Protein AF-A0A3A4B7F1-F1 (afdb_monomer_lite)

pLDDT: mean 71.36, std 13.57, range [39.75, 90.94]

Structure (mmCIF, N/CA/C/O backbone):
data_AF-A0A3A4B7F1-F1
#
_entry.id   AF-A0A3A4B7F1-F1
#
loop_
_atom_site.group_PDB
_atom_site.id
_atom_site.type_symbol
_atom_site.label_atom_id
_atom_site.label_alt_id
_atom_site.label_comp_id
_atom_site.label_asym_id
_atom_site.label_entity_id
_atom_site.label_seq_id
_atom_site.pdbx_PDB_ins_code
_atom_site.Cartn_x
_atom_site.Cartn_y
_atom_site.Cartn_z
_atom_site.occupancy
_atom_site.B_iso_or_equiv
_atom_site.auth_seq_id
_atom_site.auth_comp_id
_atom_site.auth_asym_id
_atom_site.auth_atom_id
_atom_site.pdbx_PDB_model_num
ATOM 1 N N . MET A 1 1 ? -11.525 2.490 19.792 1.00 49.84 1 MET A N 1
ATOM 2 C CA . MET A 1 1 ? -10.482 2.267 18.768 1.00 49.84 1 MET A CA 1
ATOM 3 C C . MET A 1 1 ? -9.883 0.890 18.960 1.00 49.84 1 MET A C 1
ATOM 5 O O . MET A 1 1 ? -9.394 0.593 20.047 1.00 49.84 1 MET A O 1
ATOM 9 N N . ASN A 1 2 ? -9.991 0.021 17.957 1.00 51.12 2 ASN A N 1
ATOM 10 C CA . ASN A 1 2 ? -9.524 -1.355 18.073 1.00 51.12 2 ASN A CA 1
ATOM 11 C C . ASN A 1 2 ? -7.995 -1.365 18.166 1.00 51.12 2 ASN A C 1
ATOM 13 O O . ASN A 1 2 ? -7.319 -1.041 17.197 1.00 51.12 2 ASN A O 1
ATOM 17 N N . ARG A 1 3 ? -7.445 -1.813 19.304 1.00 50.53 3 ARG A N 1
ATOM 18 C CA . ARG A 1 3 ? -6.006 -2.116 19.485 1.00 50.53 3 ARG A CA 1
ATOM 19 C C . ARG A 1 3 ? -5.424 -2.979 18.348 1.00 50.53 3 ARG A C 1
ATOM 21 O O . ARG A 1 3 ? -4.222 -2.978 18.125 1.00 50.53 3 ARG A O 1
ATOM 28 N N . ARG A 1 4 ? -6.293 -3.684 17.619 1.00 53.69 4 ARG A N 1
ATOM 29 C CA . ARG A 1 4 ? -5.985 -4.483 16.429 1.00 53.69 4 ARG A CA 1
ATOM 30 C C . ARG A 1 4 ? -5.666 -3.646 15.188 1.00 53.69 4 ARG A C 1
ATOM 32 O O . ARG A 1 4 ? -4.738 -4.007 14.485 1.00 53.69 4 ARG A O 1
ATOM 39 N N . LEU A 1 5 ? -6.347 -2.515 14.970 1.00 55.09 5 LEU A N 1
ATOM 40 C CA . LEU A 1 5 ? -6.010 -1.575 13.889 1.00 55.09 5 LEU A CA 1
ATOM 41 C C . LEU A 1 5 ? -4.603 -1.008 14.091 1.00 55.09 5 LEU A C 1
ATOM 43 O O . LEU A 1 5 ? -3.841 -0.840 13.150 1.00 55.09 5 LEU A O 1
ATOM 47 N N . ALA A 1 6 ? -4.254 -0.776 15.356 1.00 52.75 6 ALA A N 1
ATOM 48 C CA . ALA A 1 6 ? -2.951 -0.281 15.746 1.00 52.75 6 ALA A CA 1
ATOM 49 C C . ALA A 1 6 ? -1.830 -1.305 15.587 1.00 52.75 6 ALA A C 1
ATOM 51 O O . ALA A 1 6 ? -0.761 -0.973 15.085 1.00 52.75 6 ALA A O 1
ATOM 52 N N . ALA A 1 7 ? -2.087 -2.557 15.965 1.00 52.81 7 ALA A N 1
ATOM 53 C CA . ALA A 1 7 ? -1.152 -3.652 15.737 1.00 52.81 7 ALA A CA 1
ATOM 54 C C . ALA A 1 7 ? -0.951 -3.930 14.237 1.00 52.81 7 ALA A C 1
ATOM 56 O O . ALA A 1 7 ? 0.178 -4.139 13.807 1.00 52.81 7 ALA A O 1
ATOM 57 N N . ALA A 1 8 ? -2.026 -3.864 13.447 1.00 56.94 8 ALA A N 1
ATOM 58 C CA . ALA A 1 8 ? -2.014 -3.998 11.993 1.00 56.94 8 ALA A CA 1
ATOM 59 C C . ALA A 1 8 ? -1.161 -2.918 11.313 1.00 56.94 8 ALA A C 1
ATOM 61 O O . ALA A 1 8 ? -0.249 -3.221 10.547 1.00 56.94 8 ALA A O 1
ATOM 62 N N . LEU A 1 9 ? -1.408 -1.658 11.671 1.00 56.34 9 LEU A N 1
ATOM 63 C CA . LEU A 1 9 ? -0.638 -0.503 11.217 1.00 56.34 9 LEU A CA 1
ATOM 64 C C . LEU A 1 9 ? 0.838 -0.594 11.592 1.00 56.34 9 LEU A C 1
ATOM 66 O O . LEU A 1 9 ? 1.698 -0.347 10.753 1.00 56.34 9 LEU A O 1
ATOM 70 N N . ALA A 1 10 ? 1.137 -0.972 12.835 1.00 53.75 10 ALA A N 1
ATOM 71 C CA . ALA A 1 10 ? 2.507 -1.143 13.297 1.00 53.75 10 ALA A CA 1
ATOM 72 C C . ALA A 1 10 ? 3.217 -2.297 12.567 1.00 53.75 10 ALA A C 1
ATOM 74 O O . ALA A 1 10 ? 4.375 -2.151 12.190 1.00 53.75 10 ALA A O 1
ATOM 75 N N . ALA A 1 11 ? 2.531 -3.417 12.323 1.00 55.03 11 ALA A N 1
ATOM 76 C CA . ALA A 1 11 ? 3.085 -4.566 11.607 1.00 55.03 11 ALA A CA 1
ATOM 77 C C . ALA A 1 11 ? 3.342 -4.264 10.122 1.00 55.03 11 ALA A C 1
ATOM 79 O O . ALA A 1 11 ? 4.388 -4.646 9.597 1.00 55.03 11 ALA A O 1
ATOM 80 N N . ALA A 1 12 ? 2.430 -3.545 9.462 1.00 56.53 12 ALA A N 1
ATOM 81 C CA . ALA A 1 12 ? 2.634 -3.071 8.098 1.00 56.53 12 ALA A CA 1
ATOM 82 C C . ALA A 1 12 ? 3.792 -2.060 8.039 1.00 56.53 12 ALA A C 1
ATOM 84 O O . ALA A 1 12 ? 4.684 -2.195 7.206 1.00 56.53 12 ALA A O 1
ATOM 85 N N . ALA A 1 13 ? 3.833 -1.094 8.962 1.00 54.00 13 ALA A N 1
ATOM 86 C CA . ALA A 1 13 ? 4.900 -0.098 9.063 1.00 54.00 13 ALA A CA 1
ATOM 87 C C . ALA A 1 13 ? 6.291 -0.724 9.262 1.00 54.00 13 ALA A C 1
ATOM 89 O O . ALA A 1 13 ? 7.247 -0.337 8.592 1.00 54.00 13 ALA A O 1
ATOM 90 N N . LEU A 1 14 ? 6.395 -1.728 10.136 1.00 51.72 14 LEU A N 1
ATOM 91 C CA . LEU A 1 14 ? 7.637 -2.466 10.385 1.00 51.72 14 LEU A CA 1
ATOM 92 C C . LEU A 1 14 ? 8.102 -3.251 9.151 1.00 51.72 14 LEU A C 1
ATOM 94 O O . LEU A 1 14 ? 9.296 -3.263 8.852 1.00 51.72 14 LEU A O 1
ATOM 98 N N . ALA A 1 15 ? 7.176 -3.855 8.400 1.00 53.78 15 ALA A N 1
ATOM 99 C CA . ALA A 1 15 ? 7.511 -4.536 7.152 1.00 53.78 15 ALA A CA 1
ATOM 100 C C . ALA A 1 15 ? 8.041 -3.548 6.094 1.00 53.78 15 ALA A C 1
ATOM 102 O O . ALA A 1 15 ? 9.048 -3.827 5.448 1.00 53.78 15 ALA A O 1
ATOM 103 N N . M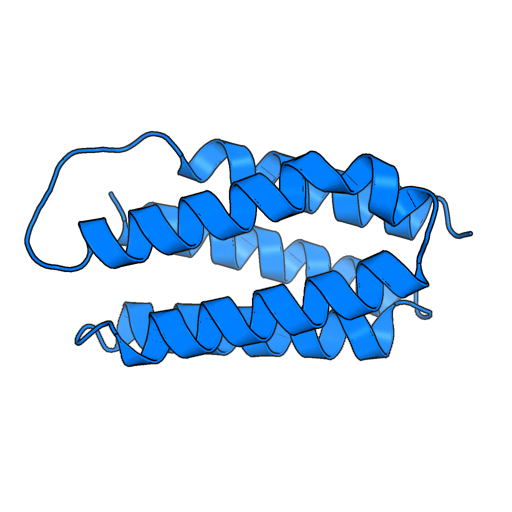ET A 1 16 ? 7.429 -2.363 5.978 1.00 54.22 16 MET A N 1
ATOM 104 C CA . MET A 1 16 ? 7.812 -1.323 5.008 1.00 54.22 16 MET A CA 1
ATOM 105 C C . MET A 1 16 ? 9.221 -0.758 5.241 1.00 54.22 16 MET A C 1
ATOM 107 O O . MET A 1 16 ? 9.917 -0.404 4.290 1.00 54.22 16 MET A O 1
ATOM 111 N N . THR A 1 17 ? 9.685 -0.706 6.493 1.00 49.31 17 THR A N 1
ATOM 112 C CA . THR A 1 17 ? 11.051 -0.246 6.797 1.00 49.31 17 THR A CA 1
ATOM 113 C C . THR A 1 17 ? 12.150 -1.217 6.350 1.00 49.31 17 THR A C 1
ATOM 115 O O . THR A 1 17 ? 13.291 -0.793 6.180 1.00 49.31 17 THR A O 1
ATOM 118 N N . ALA A 1 18 ? 11.830 -2.494 6.104 1.00 47.25 18 ALA A N 1
ATOM 119 C CA . ALA A 1 18 ? 12.812 -3.490 5.670 1.00 47.25 18 ALA A CA 1
ATOM 120 C C . ALA A 1 18 ? 13.178 -3.374 4.176 1.00 47.25 18 ALA A C 1
ATOM 122 O O . ALA A 1 18 ? 14.279 -3.752 3.788 1.00 47.25 18 ALA A O 1
ATOM 123 N N . THR A 1 19 ? 12.303 -2.794 3.346 1.00 51.56 19 THR A N 1
ATOM 124 C CA . THR A 1 19 ? 12.523 -2.611 1.897 1.00 51.56 19 THR A CA 1
ATOM 125 C C . THR A 1 19 ? 13.412 -1.418 1.524 1.00 51.56 19 THR A C 1
ATOM 127 O O . THR A 1 19 ? 13.695 -1.213 0.348 1.00 51.56 19 THR A O 1
ATOM 130 N N . ALA A 1 20 ? 13.875 -0.621 2.493 1.00 45.62 20 ALA A N 1
ATOM 131 C CA . ALA A 1 20 ? 14.644 0.600 2.229 1.00 45.62 20 ALA A CA 1
ATOM 132 C C . ALA A 1 20 ? 16.145 0.379 1.925 1.00 45.62 20 ALA A C 1
ATOM 134 O O . ALA A 1 20 ? 16.836 1.342 1.598 1.00 45.62 20 ALA A O 1
ATOM 135 N N . CYS A 1 21 ? 16.672 -0.848 2.008 1.00 44.22 21 CYS A N 1
ATOM 136 C CA . CYS A 1 21 ? 18.108 -1.106 1.843 1.00 44.22 21 CYS A CA 1
ATOM 137 C C . CYS A 1 21 ? 18.394 -2.269 0.884 1.00 44.22 21 CYS A C 1
ATOM 139 O O . CYS A 1 21 ? 18.470 -3.422 1.294 1.00 44.22 21 CYS A O 1
ATOM 141 N N . GLY A 1 22 ? 18.618 -1.928 -0.384 1.00 43.97 22 GLY A N 1
ATOM 142 C CA . GLY A 1 22 ? 19.112 -2.831 -1.427 1.00 43.97 22 GLY A CA 1
ATOM 143 C C . GLY A 1 22 ? 19.467 -2.057 -2.695 1.00 43.97 22 GLY A C 1
ATOM 144 O O . GLY A 1 22 ? 18.946 -2.334 -3.763 1.00 43.97 22 GLY A O 1
ATOM 145 N N . VAL A 1 23 ? 20.267 -0.994 -2.566 1.00 44.62 23 VAL A N 1
ATOM 146 C CA . VAL A 1 23 ? 20.652 -0.129 -3.692 1.00 44.62 23 VAL A CA 1
ATOM 147 C C . VAL A 1 23 ? 21.777 -0.792 -4.495 1.00 44.62 23 VAL A C 1
ATOM 149 O O . VAL A 1 23 ? 22.934 -0.440 -4.305 1.00 44.62 23 VAL A O 1
ATOM 152 N N . GLU A 1 24 ? 21.453 -1.703 -5.414 1.00 39.75 24 GLU A N 1
ATOM 153 C CA . GLU A 1 24 ? 22.298 -2.012 -6.581 1.00 39.75 24 GLU A CA 1
ATOM 154 C C . GLU A 1 24 ? 21.415 -2.157 -7.832 1.00 39.75 24 GLU A C 1
ATOM 156 O O . GLU A 1 24 ? 20.379 -2.809 -7.822 1.00 39.75 24 GLU A O 1
ATOM 161 N N . ALA A 1 25 ? 21.758 -1.427 -8.898 1.00 45.88 25 ALA A N 1
ATOM 162 C CA . ALA A 1 25 ? 20.814 -1.025 -9.937 1.00 45.88 25 ALA A CA 1
ATOM 163 C C . ALA A 1 25 ? 20.975 -1.764 -11.269 1.00 45.88 25 ALA A C 1
ATOM 165 O O . ALA A 1 25 ? 22.070 -1.838 -11.824 1.00 45.88 25 ALA A O 1
ATOM 166 N N . ASN A 1 26 ? 19.835 -2.118 -11.873 1.00 40.97 26 ASN A N 1
ATOM 167 C CA . ASN A 1 26 ? 19.677 -2.227 -13.323 1.00 40.97 26 ASN A CA 1
ATOM 168 C C . ASN A 1 26 ? 18.393 -1.486 -13.763 1.00 40.97 26 ASN A C 1
ATOM 170 O O . ASN A 1 26 ? 17.292 -1.879 -13.394 1.00 40.97 26 ASN A O 1
ATOM 174 N N . GLY A 1 27 ? 18.556 -0.390 -14.520 1.00 49.59 27 GLY A N 1
ATOM 175 C CA . G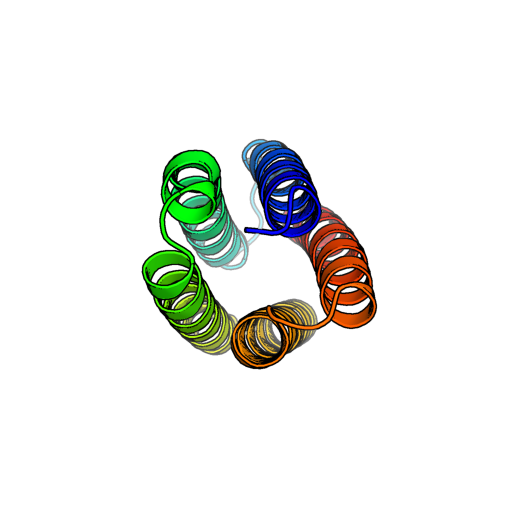LY A 1 27 ? 17.561 0.282 -15.381 1.00 49.59 27 GLY A CA 1
ATOM 176 C C . GLY A 1 27 ? 16.134 0.533 -14.854 1.00 49.59 27 GLY A C 1
ATOM 177 O O . GLY A 1 27 ? 15.317 -0.376 -14.825 1.00 49.59 27 GLY A O 1
ATOM 178 N N . GLY A 1 28 ? 15.775 1.796 -14.569 1.00 53.34 28 GLY A N 1
ATOM 179 C CA . GLY A 1 28 ? 14.386 2.296 -14.428 1.00 53.34 28 GLY A CA 1
ATOM 180 C C . GLY A 1 28 ? 13.585 1.820 -13.203 1.00 53.34 28 GLY A C 1
ATOM 181 O O . GLY A 1 28 ? 12.911 2.624 -12.560 1.00 53.34 28 GLY A O 1
ATOM 182 N N . LYS A 1 29 ? 13.711 0.545 -12.822 1.00 59.25 29 LYS A N 1
ATOM 183 C CA . LYS A 1 29 ? 13.072 -0.068 -11.650 1.00 59.25 29 LYS A CA 1
ATOM 184 C C . LYS A 1 29 ? 13.506 0.585 -10.347 1.00 59.25 29 LYS A C 1
ATOM 186 O O . LYS A 1 29 ? 12.673 0.844 -9.492 1.00 59.25 29 LYS A O 1
ATOM 191 N N . VAL A 1 30 ? 14.786 0.941 -10.237 1.00 63.56 30 VAL A N 1
ATOM 192 C CA . VAL A 1 30 ? 15.358 1.555 -9.028 1.00 63.56 30 VAL A CA 1
ATOM 193 C C . VAL A 1 30 ? 14.665 2.863 -8.653 1.00 63.56 30 VAL A C 1
ATOM 195 O O . VAL A 1 30 ? 14.444 3.114 -7.474 1.00 63.56 30 VAL A O 1
ATOM 198 N N . THR A 1 31 ? 14.272 3.684 -9.630 1.00 70.94 31 THR A N 1
ATOM 199 C CA . THR A 1 31 ? 13.605 4.961 -9.344 1.00 70.94 31 THR A CA 1
ATOM 200 C C . THR A 1 31 ? 12.196 4.746 -8.803 1.00 70.94 31 THR A C 1
ATOM 202 O O . THR A 1 31 ? 11.833 5.378 -7.819 1.00 70.94 31 THR A O 1
ATOM 205 N N . VAL A 1 32 ? 11.428 3.823 -9.393 1.00 76.00 32 VAL A N 1
ATOM 206 C CA . VAL A 1 32 ? 10.070 3.489 -8.929 1.00 76.00 32 VAL A CA 1
ATOM 207 C C . VAL A 1 32 ? 10.120 2.800 -7.567 1.00 76.00 32 VAL A C 1
ATOM 209 O O . VAL A 1 32 ? 9.395 3.187 -6.660 1.00 76.00 32 VAL A O 1
ATOM 212 N N . CYS A 1 33 ? 11.029 1.844 -7.385 1.00 75.06 33 CYS A N 1
ATOM 213 C CA . CYS A 1 33 ? 11.254 1.165 -6.112 1.00 75.06 33 CYS A CA 1
ATOM 214 C C . CYS A 1 33 ? 11.667 2.129 -4.991 1.00 75.06 33 CYS A C 1
ATOM 216 O O . CYS A 1 33 ? 11.167 2.019 -3.876 1.00 75.06 33 CYS A O 1
ATOM 218 N N . ALA A 1 34 ? 12.544 3.095 -5.278 1.00 73.56 34 ALA A N 1
ATOM 219 C CA . ALA A 1 34 ? 12.952 4.103 -4.302 1.00 73.56 34 ALA A CA 1
ATOM 220 C C . ALA A 1 34 ? 11.813 5.072 -3.948 1.00 73.56 34 ALA A C 1
ATOM 222 O O . ALA A 1 34 ? 11.699 5.474 -2.791 1.00 73.56 34 ALA A O 1
ATOM 223 N N . ASP A 1 35 ? 10.981 5.446 -4.924 1.00 77.81 35 ASP A N 1
ATOM 224 C CA . ASP A 1 35 ? 9.814 6.310 -4.710 1.00 77.81 35 ASP A CA 1
ATOM 225 C C . ASP A 1 35 ? 8.770 5.597 -3.844 1.00 77.81 35 ASP A C 1
ATOM 227 O O . ASP A 1 35 ? 8.412 6.085 -2.776 1.00 77.81 35 ASP A O 1
ATOM 231 N N . VAL A 1 36 ? 8.395 4.373 -4.227 1.00 80.50 36 VAL A N 1
ATOM 232 C CA . VAL A 1 36 ? 7.452 3.532 -3.480 1.00 80.50 36 VAL A CA 1
ATOM 233 C C . VAL A 1 36 ? 7.980 3.231 -2.079 1.00 80.50 36 VAL A C 1
ATOM 235 O O . VAL A 1 36 ? 7.248 3.371 -1.103 1.00 80.50 36 VAL A O 1
ATOM 238 N N . GLY A 1 37 ? 9.261 2.876 -1.949 1.00 75.50 37 GLY A N 1
ATOM 239 C CA . GLY A 1 37 ? 9.898 2.650 -0.653 1.00 75.50 37 GLY A CA 1
ATOM 240 C C . GLY A 1 37 ? 9.861 3.888 0.248 1.00 75.50 37 GLY A C 1
ATOM 241 O O . GLY A 1 37 ? 9.629 3.760 1.451 1.00 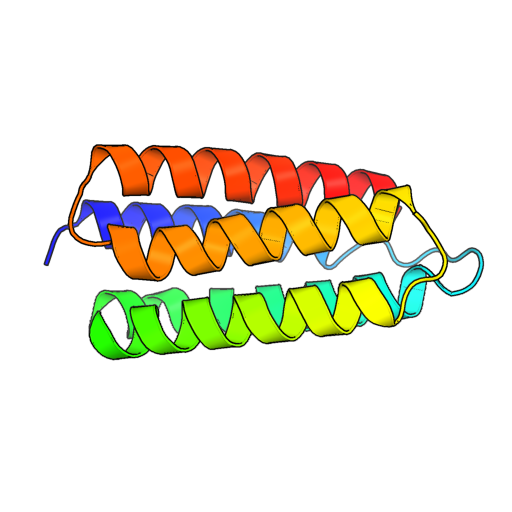75.50 37 GLY A O 1
ATOM 242 N N . ARG A 1 38 ? 10.021 5.092 -0.320 1.00 79.00 38 ARG A N 1
ATOM 243 C CA . ARG A 1 38 ? 9.876 6.352 0.420 1.00 79.00 38 ARG A CA 1
ATOM 244 C C . ARG A 1 38 ? 8.434 6.568 0.873 1.00 79.00 38 ARG A C 1
ATOM 246 O O . ARG A 1 38 ? 8.235 6.780 2.065 1.00 79.00 38 ARG A O 1
ATOM 253 N N . THR A 1 39 ? 7.454 6.451 -0.022 1.00 81.56 39 THR A N 1
ATOM 254 C CA . THR A 1 39 ? 6.030 6.635 0.309 1.00 81.56 39 THR A CA 1
ATOM 255 C C . THR A 1 39 ? 5.584 5.667 1.408 1.00 81.56 39 THR A C 1
ATOM 257 O O . THR A 1 39 ? 4.971 6.073 2.398 1.00 81.56 39 THR A O 1
ATOM 260 N N . LEU A 1 40 ? 5.961 4.391 1.287 1.00 77.31 40 LEU A N 1
ATOM 261 C CA . LEU A 1 40 ? 5.705 3.362 2.297 1.00 77.31 40 LEU A CA 1
ATOM 262 C C . LEU A 1 40 ? 6.385 3.703 3.636 1.00 77.31 40 LEU A C 1
ATOM 264 O O . LEU A 1 40 ? 5.773 3.576 4.697 1.00 77.31 40 LEU A O 1
ATOM 268 N N . GLY A 1 41 ? 7.627 4.195 3.603 1.00 73.75 41 GLY A N 1
ATOM 269 C CA . GLY A 1 41 ? 8.356 4.649 4.789 1.00 73.75 41 GLY A CA 1
ATOM 270 C C . GLY A 1 41 ? 7.721 5.864 5.480 1.00 73.75 41 GLY A C 1
ATOM 271 O O . GLY A 1 41 ? 7.643 5.904 6.708 1.00 73.75 41 GLY A O 1
ATOM 272 N N . GLU A 1 42 ? 7.221 6.840 4.723 1.00 79.25 42 GLU A N 1
ATOM 273 C CA . GLU A 1 42 ? 6.528 8.016 5.265 1.00 79.25 42 GLU A CA 1
ATOM 274 C C . GLU A 1 42 ? 5.188 7.646 5.904 1.00 79.25 42 GLU A C 1
ATOM 276 O O . GLU A 1 42 ? 4.861 8.127 6.995 1.00 79.25 42 GLU A O 1
ATOM 281 N N . PHE A 1 43 ? 4.440 6.746 5.264 1.00 78.19 43 PHE A N 1
ATOM 282 C CA . PHE A 1 43 ? 3.216 6.186 5.823 1.00 78.19 43 PHE A CA 1
ATOM 283 C C . PHE A 1 43 ? 3.503 5.412 7.120 1.00 78.19 43 PHE A C 1
ATOM 285 O O . PHE A 1 43 ? 2.848 5.629 8.142 1.00 78.19 43 PHE A O 1
ATOM 292 N N . ALA A 1 44 ? 4.541 4.571 7.119 1.00 73.75 44 ALA A N 1
ATOM 293 C CA . ALA A 1 44 ? 5.002 3.838 8.293 1.00 73.75 44 ALA A CA 1
ATOM 294 C C . ALA A 1 44 ? 5.398 4.773 9.450 1.00 73.75 44 ALA A C 1
ATOM 296 O O . ALA A 1 44 ? 4.999 4.550 10.595 1.00 73.75 44 ALA A O 1
ATOM 297 N N . GLY A 1 45 ? 6.123 5.858 9.158 1.00 71.25 45 GLY A N 1
ATOM 298 C CA . GLY A 1 45 ? 6.546 6.852 10.149 1.00 71.25 45 GLY A CA 1
ATOM 299 C C . GLY A 1 45 ? 5.381 7.565 10.844 1.00 71.25 45 GLY A C 1
ATOM 300 O O . GLY A 1 45 ? 5.508 7.990 11.993 1.00 71.25 45 GLY A O 1
ATOM 301 N N . LYS A 1 46 ? 4.220 7.644 10.185 1.00 75.56 46 LYS A N 1
ATOM 302 C CA . LYS A 1 46 ? 2.992 8.246 10.724 1.00 75.56 46 LYS A CA 1
ATOM 303 C C . LYS A 1 46 ? 2.021 7.227 11.329 1.00 75.56 46 LYS A C 1
ATOM 305 O O . LYS A 1 46 ? 0.987 7.628 11.865 1.00 75.56 46 LYS A O 1
ATOM 310 N N . ALA A 1 47 ? 2.365 5.935 11.355 1.00 69.19 47 ALA A N 1
ATOM 311 C CA . ALA A 1 47 ? 1.503 4.876 11.887 1.00 69.19 47 ALA A CA 1
ATOM 312 C C . ALA A 1 47 ? 1.012 5.158 13.318 1.00 69.19 47 ALA A C 1
ATOM 314 O O . ALA A 1 47 ? -0.158 4.946 13.624 1.00 69.19 47 ALA A O 1
ATOM 315 N N . ASN A 1 48 ? 1.860 5.711 14.190 1.00 64.81 48 ASN A N 1
ATOM 316 C CA . ASN A 1 48 ? 1.465 6.045 15.562 1.00 64.81 48 ASN A CA 1
ATOM 317 C C . ASN A 1 48 ? 0.443 7.198 15.652 1.00 64.81 48 ASN A C 1
ATOM 319 O O . ASN A 1 48 ? -0.340 7.257 16.602 1.00 64.81 48 ASN A O 1
ATOM 323 N N . GLU A 1 49 ? 0.421 8.103 14.668 1.00 70.62 49 GLU A N 1
ATOM 324 C CA . GLU A 1 49 ? -0.588 9.164 14.562 1.00 70.62 49 GLU A CA 1
ATOM 325 C C . GLU A 1 49 ? -1.918 8.607 14.032 1.00 70.62 49 GLU A C 1
ATOM 327 O O . GLU A 1 49 ? -2.986 8.943 14.551 1.00 70.62 49 GLU A O 1
ATOM 332 N N . TYR A 1 50 ? -1.850 7.700 13.055 1.00 72.50 50 TYR A N 1
ATOM 333 C CA . TYR A 1 50 ? -2.998 6.983 12.489 1.00 72.50 50 TYR A CA 1
ATOM 334 C C . TYR A 1 50 ? -3.715 6.116 13.525 1.00 72.50 50 TYR A C 1
ATOM 336 O O . TYR A 1 50 ? -4.943 6.063 13.562 1.00 72.50 50 TYR A O 1
ATOM 344 N N . ILE A 1 51 ? -2.953 5.520 14.445 1.00 64.69 51 ILE A N 1
ATOM 345 C CA . ILE A 1 51 ? -3.475 4.784 15.602 1.00 64.69 51 ILE A CA 1
ATOM 346 C C . ILE A 1 51 ? -4.381 5.641 16.476 1.00 64.69 51 ILE A C 1
ATOM 348 O O . ILE A 1 51 ? -5.296 5.099 17.092 1.00 64.69 51 ILE A O 1
ATOM 352 N N . GLN A 1 52 ? -4.116 6.944 16.553 1.00 68.31 52 GLN A N 1
ATOM 353 C CA . GLN A 1 52 ? -4.847 7.899 17.384 1.00 68.31 52 GLN A CA 1
ATOM 354 C C . GLN A 1 52 ? -5.945 8.636 16.606 1.00 68.31 52 GLN A C 1
ATOM 356 O O . GLN A 1 52 ? -6.831 9.216 17.227 1.00 68.31 52 GLN A O 1
ATOM 361 N N . ASN A 1 53 ? -5.923 8.584 15.270 1.00 74.06 53 ASN A N 1
ATOM 362 C CA . ASN A 1 53 ? -6.855 9.290 14.393 1.00 74.06 53 ASN A CA 1
ATOM 363 C C . ASN A 1 53 ? -7.244 8.402 13.192 1.00 74.06 53 ASN A C 1
ATOM 365 O O . ASN A 1 53 ? -6.584 8.455 12.152 1.00 74.06 53 ASN A O 1
ATOM 369 N N . PRO A 1 54 ? -8.319 7.602 13.297 1.00 68.56 54 PRO A N 1
ATOM 370 C CA . PRO A 1 54 ? -8.701 6.642 12.260 1.00 68.56 54 PRO A CA 1
ATOM 371 C C . PRO A 1 54 ? -9.175 7.314 10.961 1.00 68.56 54 PRO A C 1
ATOM 373 O O . PRO A 1 54 ? -9.017 6.745 9.891 1.00 68.56 54 PRO A O 1
ATOM 376 N N . GLU A 1 55 ? -9.697 8.539 11.022 1.00 74.25 55 GLU A N 1
ATOM 377 C CA . GLU A 1 55 ? -10.047 9.312 9.819 1.00 74.25 55 GLU A CA 1
ATOM 378 C C . GLU A 1 55 ? -8.799 9.736 9.033 1.00 74.25 55 GLU A C 1
ATOM 380 O O . GLU A 1 55 ? -8.772 9.666 7.807 1.00 74.25 55 GLU A O 1
ATOM 385 N N . LYS A 1 56 ? -7.722 10.113 9.738 1.00 78.00 56 LYS A N 1
ATOM 386 C CA . LYS A 1 56 ? -6.427 10.394 9.101 1.00 78.00 56 LYS A CA 1
ATOM 387 C C . LYS A 1 56 ? -5.819 9.140 8.494 1.00 78.00 56 LYS A C 1
ATOM 389 O O . LYS A 1 56 ? -5.159 9.231 7.466 1.00 78.00 56 LYS A O 1
ATOM 394 N N . PHE A 1 57 ? -6.020 7.996 9.143 1.00 76.31 57 PHE A N 1
ATOM 395 C CA . PHE A 1 57 ? -5.600 6.711 8.607 1.00 76.31 57 PHE A CA 1
ATOM 396 C C . PHE A 1 57 ? -6.306 6.397 7.282 1.00 76.31 57 PHE A C 1
ATOM 398 O O . PHE A 1 57 ? -5.636 6.078 6.307 1.00 76.31 57 PHE A O 1
ATOM 405 N N . ASP A 1 58 ? -7.634 6.528 7.241 1.00 76.31 58 ASP A N 1
ATOM 406 C CA . ASP A 1 58 ? -8.439 6.275 6.041 1.00 76.31 58 ASP A CA 1
ATOM 407 C C . ASP A 1 58 ? -7.990 7.152 4.865 1.00 76.31 58 ASP A C 1
ATOM 409 O O . ASP A 1 58 ? -7.759 6.658 3.760 1.00 76.31 58 ASP A O 1
ATOM 413 N N . GLN A 1 59 ? -7.777 8.445 5.130 1.00 82.81 59 GLN A N 1
ATOM 414 C CA . GLN A 1 59 ? -7.249 9.371 4.134 1.00 82.81 59 GLN A CA 1
ATOM 415 C C . GLN A 1 59 ? -5.838 8.975 3.687 1.00 82.81 59 GLN A C 1
ATOM 417 O O . GLN A 1 59 ? -5.585 8.874 2.493 1.00 82.81 59 GLN A O 1
ATOM 422 N N . ALA A 1 60 ? -4.936 8.682 4.625 1.00 82.12 60 ALA A N 1
ATOM 423 C CA . ALA A 1 60 ? -3.571 8.293 4.293 1.00 82.12 60 ALA A CA 1
ATOM 424 C C . ALA A 1 60 ? -3.510 6.985 3.492 1.00 82.12 60 ALA A C 1
ATOM 426 O O . ALA A 1 60 ? -2.644 6.837 2.637 1.00 82.12 60 ALA A O 1
ATOM 427 N N . ALA A 1 61 ? -4.402 6.027 3.761 1.00 80.94 61 ALA A N 1
ATOM 428 C CA . ALA A 1 61 ? -4.472 4.768 3.025 1.00 80.94 61 ALA A CA 1
ATOM 429 C C . ALA A 1 61 ? -4.964 4.986 1.583 1.00 80.94 61 ALA A C 1
ATOM 431 O O . ALA A 1 61 ? -4.436 4.373 0.655 1.00 80.94 61 ALA A O 1
ATOM 432 N N . LYS A 1 62 ? -5.918 5.906 1.377 1.00 84.81 62 LYS A N 1
ATOM 433 C CA . LYS A 1 62 ? -6.348 6.348 0.039 1.00 84.81 62 LYS A CA 1
ATOM 434 C C . LYS A 1 62 ? -5.244 7.091 -0.707 1.00 84.81 62 LYS A C 1
ATOM 436 O O . LYS A 1 62 ? -5.018 6.808 -1.881 1.00 84.81 62 LYS A O 1
ATOM 441 N N . ASP A 1 63 ? -4.542 7.993 -0.028 1.00 87.38 63 ASP A N 1
ATOM 442 C CA . ASP A 1 63 ? -3.418 8.732 -0.610 1.00 87.38 63 ASP A CA 1
ATOM 443 C C . ASP A 1 63 ? -2.305 7.754 -1.027 1.00 87.38 63 ASP A C 1
ATOM 445 O O . ASP A 1 63 ? -1.876 7.765 -2.179 1.00 87.38 63 ASP A O 1
ATOM 449 N N . LEU A 1 64 ? -1.944 6.809 -0.146 1.00 85.00 64 LEU A N 1
ATOM 450 C CA . LEU A 1 64 ? -0.980 5.745 -0.440 1.00 85.00 64 LEU A CA 1
ATOM 451 C C . LEU A 1 64 ? -1.422 4.884 -1.630 1.00 85.00 64 LEU A C 1
ATOM 453 O O . LEU A 1 64 ? -0.612 4.584 -2.505 1.00 85.00 64 LEU A O 1
ATOM 457 N N . SER A 1 65 ? -2.701 4.503 -1.698 1.00 87.50 65 SER A N 1
ATOM 458 C CA . SER A 1 65 ? -3.244 3.794 -2.860 1.00 87.50 65 SER A CA 1
ATOM 459 C C . SER A 1 65 ? -3.060 4.594 -4.150 1.00 87.50 65 SER A C 1
ATOM 461 O O . SER A 1 65 ? -2.723 4.012 -5.180 1.00 87.50 65 SER A O 1
ATOM 463 N N . SER A 1 66 ? -3.305 5.903 -4.118 1.00 90.44 66 SER A N 1
ATOM 464 C CA . SER A 1 66 ? -3.161 6.759 -5.295 1.00 90.44 66 SER A CA 1
ATOM 465 C C . SER A 1 66 ? -1.698 6.888 -5.723 1.00 90.44 66 SER A C 1
ATOM 467 O O . SER A 1 66 ? -1.402 6.813 -6.916 1.00 90.44 66 SER A O 1
ATOM 469 N N . ASP A 1 67 ? -0.780 7.042 -4.768 1.00 89.44 67 ASP A N 1
ATOM 470 C CA . ASP A 1 67 ? 0.658 7.121 -5.038 1.00 89.44 67 ASP A CA 1
ATOM 471 C C . ASP A 1 67 ? 1.195 5.816 -5.639 1.00 89.44 67 ASP A C 1
ATOM 473 O O . ASP A 1 67 ? 1.970 5.843 -6.597 1.00 89.44 67 ASP A O 1
ATOM 477 N N . LEU A 1 68 ? 0.739 4.664 -5.135 1.00 88.25 68 LEU A N 1
ATOM 478 C CA . LEU A 1 68 ? 1.105 3.349 -5.666 1.00 88.25 68 LEU A CA 1
ATOM 479 C C . LEU A 1 68 ? 0.597 3.145 -7.098 1.00 88.25 68 LEU A C 1
ATOM 481 O O . LEU A 1 68 ? 1.369 2.704 -7.948 1.00 88.25 68 LEU A O 1
ATOM 485 N N . ALA A 1 69 ? -0.652 3.517 -7.394 1.00 90.00 69 ALA A N 1
ATOM 486 C CA . ALA A 1 69 ? -1.193 3.457 -8.754 1.00 90.00 69 ALA A CA 1
ATOM 487 C C . ALA A 1 69 ? -0.413 4.380 -9.711 1.00 90.00 69 ALA A C 1
ATOM 489 O O . ALA A 1 69 ? -0.027 3.980 -10.810 1.00 90.00 69 ALA A O 1
ATOM 490 N N . ALA A 1 70 ? -0.079 5.595 -9.265 1.00 89.25 70 ALA A N 1
ATOM 491 C CA . ALA A 1 70 ? 0.748 6.511 -10.044 1.00 89.25 70 ALA A CA 1
ATOM 492 C C . ALA A 1 70 ? 2.161 5.951 -10.290 1.00 89.25 70 ALA A C 1
ATOM 494 O O . ALA A 1 70 ? 2.708 6.105 -11.383 1.00 89.25 70 ALA A O 1
ATOM 495 N N . ALA A 1 71 ? 2.761 5.282 -9.302 1.00 85.12 71 ALA A N 1
ATOM 496 C CA . ALA A 1 71 ? 4.034 4.586 -9.462 1.00 85.12 71 ALA A CA 1
ATOM 497 C C . ALA A 1 71 ? 3.921 3.402 -10.442 1.00 85.12 71 ALA A C 1
ATOM 499 O O . ALA A 1 71 ? 4.817 3.197 -11.267 1.00 85.12 71 ALA A O 1
ATOM 500 N N . ALA A 1 72 ? 2.800 2.676 -10.413 1.00 86.94 72 ALA A N 1
ATOM 501 C CA . ALA A 1 72 ? 2.490 1.589 -11.335 1.00 86.94 72 ALA A CA 1
ATOM 502 C C . ALA A 1 72 ? 2.421 2.066 -12.795 1.00 86.94 72 ALA A C 1
ATOM 504 O O . ALA A 1 72 ? 2.838 1.348 -13.700 1.00 86.94 72 ALA A O 1
ATOM 505 N N . ASP A 1 73 ? 1.921 3.275 -13.055 1.00 87.50 73 ASP A N 1
ATOM 506 C CA . ASP A 1 73 ? 1.887 3.866 -14.402 1.00 87.50 73 ASP A CA 1
ATOM 507 C C . ASP A 1 73 ? 3.245 4.401 -14.881 1.00 87.50 73 ASP A C 1
ATOM 509 O O . ASP A 1 73 ? 3.468 4.553 -16.083 1.00 87.50 73 ASP A O 1
ATOM 513 N N . ARG A 1 74 ? 4.183 4.660 -13.962 1.00 84.19 74 ARG A N 1
ATOM 514 C CA . ARG A 1 74 ? 5.541 5.130 -14.290 1.00 84.19 74 ARG A CA 1
ATOM 515 C C . ARG A 1 74 ? 6.510 3.999 -14.629 1.00 84.19 74 ARG A C 1
ATOM 517 O O . ARG A 1 74 ? 7.563 4.267 -15.208 1.00 84.19 74 ARG A O 1
ATOM 524 N N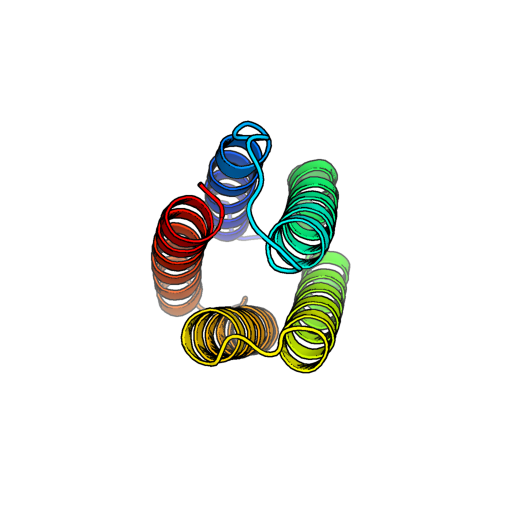 . THR A 1 75 ? 6.197 2.755 -14.270 1.00 80.44 75 THR A N 1
ATOM 525 C CA . THR A 1 75 ? 7.038 1.601 -14.609 1.00 80.44 75 THR A CA 1
ATOM 526 C C . THR A 1 75 ? 6.613 0.965 -15.933 1.00 80.44 75 THR A C 1
ATOM 528 O O . THR A 1 75 ? 5.437 0.727 -16.190 1.00 80.44 75 THR A O 1
ATOM 531 N N . ALA A 1 76 ? 7.593 0.640 -16.779 1.00 82.69 76 ALA A N 1
ATOM 532 C CA . ALA A 1 76 ? 7.374 -0.165 -17.983 1.00 82.69 76 ALA A CA 1
ATOM 533 C C . ALA A 1 76 ? 7.392 -1.681 -17.694 1.00 82.69 76 ALA A C 1
ATOM 535 O O . ALA A 1 76 ? 7.052 -2.488 -18.563 1.00 82.69 76 ALA A O 1
ATOM 536 N N . ASP A 1 77 ? 7.807 -2.082 -16.488 1.00 84.19 77 ASP A N 1
ATOM 537 C CA . ASP A 1 77 ? 7.822 -3.481 -16.079 1.00 84.19 77 ASP A CA 1
ATOM 538 C C . ASP A 1 77 ? 6.413 -3.931 -15.684 1.00 84.19 77 ASP A C 1
ATOM 540 O O . ASP A 1 77 ? 5.834 -3.429 -14.723 1.00 84.19 77 ASP A O 1
ATOM 544 N N . LYS A 1 78 ? 5.864 -4.894 -16.430 1.00 86.12 78 LYS A N 1
ATOM 545 C CA . LYS A 1 78 ? 4.496 -5.392 -16.228 1.00 86.12 78 LYS A CA 1
ATOM 546 C C . LYS A 1 78 ? 4.306 -6.095 -14.883 1.00 86.12 78 LYS A C 1
ATOM 548 O O . LYS A 1 78 ? 3.228 -5.994 -14.308 1.00 86.12 78 LYS A O 1
ATOM 553 N N . SER A 1 79 ? 5.328 -6.792 -14.391 1.00 85.88 79 SER A N 1
ATOM 554 C CA . SER A 1 79 ? 5.270 -7.516 -13.120 1.00 85.88 79 SER A CA 1
ATOM 555 C C . SER A 1 79 ? 5.282 -6.550 -11.939 1.00 85.88 79 SER A C 1
ATOM 557 O O . SER A 1 79 ? 4.532 -6.749 -10.984 1.00 85.88 79 SER A O 1
ATOM 559 N N . LEU A 1 80 ? 6.095 -5.493 -12.024 1.00 82.62 80 LEU A N 1
ATOM 560 C CA . LEU A 1 80 ? 6.143 -4.428 -11.026 1.00 82.62 80 LEU A CA 1
ATOM 561 C C . LEU A 1 80 ? 4.876 -3.574 -11.086 1.00 82.62 80 LEU A C 1
ATOM 563 O O . LEU A 1 80 ? 4.313 -3.267 -10.043 1.00 82.62 80 LEU A O 1
ATOM 567 N N . LYS A 1 81 ? 4.388 -3.247 -12.290 1.00 88.62 81 LYS A N 1
ATOM 568 C CA . LYS A 1 81 ? 3.113 -2.543 -12.477 1.00 88.62 81 LYS A CA 1
ATOM 569 C C . LYS A 1 81 ? 1.977 -3.292 -11.790 1.00 88.62 81 LYS A C 1
ATOM 571 O O . LYS A 1 81 ? 1.301 -2.719 -10.949 1.00 88.62 81 LYS A O 1
ATOM 576 N N . GLN A 1 82 ? 1.827 -4.581 -12.091 1.00 90.25 82 GLN A N 1
ATOM 577 C CA . GLN A 1 82 ? 0.765 -5.396 -11.510 1.00 90.25 82 GLN A CA 1
ATOM 578 C C . GLN A 1 82 ? 0.886 -5.507 -9.986 1.00 90.25 82 GLN A C 1
ATOM 580 O O . GLN A 1 82 ? -0.118 -5.420 -9.292 1.00 90.25 82 GLN A O 1
ATOM 585 N N . LEU A 1 83 ? 2.107 -5.641 -9.455 1.00 87.75 83 LEU A N 1
ATOM 586 C CA . LEU A 1 83 ? 2.328 -5.637 -8.009 1.00 87.75 83 LEU A CA 1
ATOM 587 C C . LEU A 1 83 ? 1.890 -4.313 -7.363 1.00 87.75 83 LEU A C 1
ATOM 589 O O . LEU A 1 83 ? 1.229 -4.335 -6.331 1.00 87.75 83 LEU A O 1
ATOM 593 N N . LEU A 1 84 ? 2.247 -3.175 -7.958 1.00 87.44 84 LEU A N 1
ATOM 594 C CA . LEU A 1 84 ? 1.884 -1.853 -7.444 1.00 87.44 84 LEU A CA 1
ATOM 595 C C . LEU A 1 84 ? 0.376 -1.581 -7.559 1.00 87.44 84 LEU A C 1
ATOM 597 O O . LEU A 1 84 ? -0.207 -1.033 -6.626 1.00 87.44 84 LEU A O 1
ATOM 601 N N . ASP A 1 85 ? -0.260 -2.022 -8.647 1.00 90.94 85 ASP A N 1
ATOM 602 C CA . ASP A 1 85 ? -1.715 -1.958 -8.826 1.00 90.94 85 ASP A CA 1
ATOM 603 C C . ASP A 1 85 ? -2.450 -2.830 -7.778 1.00 90.94 85 ASP A C 1
ATOM 605 O O . ASP A 1 85 ? -3.410 -2.369 -7.156 1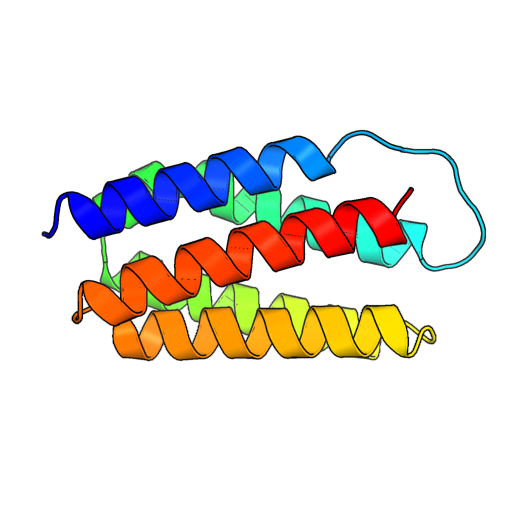.00 90.94 85 ASP A O 1
ATOM 609 N N . ASP A 1 86 ? -1.966 -4.050 -7.500 1.00 88.69 86 ASP A N 1
ATOM 610 C CA . ASP A 1 86 ? -2.516 -4.927 -6.448 1.00 88.69 86 ASP A CA 1
ATOM 611 C C . ASP A 1 86 ? -2.353 -4.309 -5.043 1.00 88.69 86 ASP A C 1
ATOM 613 O O . ASP A 1 86 ? -3.263 -4.366 -4.205 1.00 88.69 86 ASP A O 1
ATOM 617 N N . MET A 1 87 ? -1.201 -3.679 -4.780 1.00 86.81 87 MET A N 1
ATOM 618 C CA . MET A 1 87 ? -0.960 -2.953 -3.531 1.00 86.81 87 MET A CA 1
ATOM 619 C C . MET A 1 87 ? -1.920 -1.777 -3.376 1.00 86.81 87 MET A C 1
ATOM 621 O O . MET A 1 87 ? -2.501 -1.606 -2.304 1.00 86.81 87 MET A O 1
ATOM 625 N N . ALA A 1 88 ? -2.100 -0.981 -4.433 1.00 88.31 88 ALA A N 1
ATOM 626 C CA . ALA A 1 88 ? -3.021 0.146 -4.434 1.00 88.31 88 ALA A CA 1
ATOM 627 C C . ALA A 1 88 ? -4.445 -0.312 -4.088 1.00 88.31 88 ALA A C 1
ATOM 629 O O . ALA A 1 88 ? -5.049 0.198 -3.143 1.00 88.31 88 ALA A O 1
ATOM 630 N N . ALA A 1 89 ? -4.941 -1.347 -4.771 1.00 87.75 89 ALA A N 1
ATOM 631 C CA . ALA A 1 89 ? -6.256 -1.919 -4.495 1.00 87.75 89 ALA A CA 1
ATOM 632 C C . ALA A 1 89 ? -6.394 -2.378 -3.034 1.00 87.75 89 ALA A C 1
ATOM 634 O O . ALA A 1 89 ? -7.376 -2.036 -2.377 1.00 87.75 89 ALA A O 1
ATOM 635 N N . THR A 1 90 ? -5.381 -3.067 -2.495 1.00 84.56 90 THR A N 1
ATOM 636 C CA . THR A 1 90 ? -5.375 -3.538 -1.100 1.00 84.56 90 THR A CA 1
ATOM 637 C C . THR A 1 90 ? -5.496 -2.387 -0.100 1.00 84.56 90 THR A C 1
ATOM 639 O O . THR A 1 90 ? -6.300 -2.467 0.828 1.00 84.56 90 THR A O 1
ATOM 642 N N . TRP A 1 91 ? -4.738 -1.300 -0.278 1.00 82.06 91 TRP A N 1
ATOM 643 C CA . TRP A 1 91 ? -4.800 -0.141 0.620 1.00 82.06 91 TRP A CA 1
ATOM 644 C C . TRP A 1 91 ? -6.118 0.632 0.499 1.00 82.06 91 TRP A C 1
ATOM 646 O O . TRP A 1 91 ? -6.652 1.092 1.510 1.00 82.06 91 TRP A O 1
ATOM 656 N N . ASN A 1 92 ? -6.691 0.706 -0.703 1.00 83.81 92 ASN A N 1
ATOM 657 C CA . ASN A 1 92 ? -8.006 1.305 -0.923 1.00 83.81 92 ASN A CA 1
ATOM 658 C C . ASN A 1 92 ? -9.140 0.483 -0.278 1.00 83.81 92 ASN A C 1
ATOM 660 O O . ASN A 1 92 ? -10.014 1.040 0.389 1.00 83.81 92 ASN A O 1
ATOM 664 N N . ASP A 1 93 ? -9.104 -0.847 -0.411 1.00 79.94 93 ASP A N 1
ATOM 665 C CA . ASP A 1 93 ? -10.033 -1.752 0.278 1.00 79.94 93 ASP A CA 1
ATOM 666 C C . ASP A 1 93 ? -9.860 -1.690 1.800 1.00 79.94 93 ASP A C 1
ATOM 668 O O . ASP A 1 93 ? -10.835 -1.774 2.553 1.00 79.94 93 ASP A O 1
ATOM 672 N N . PHE A 1 94 ? -8.625 -1.510 2.273 1.00 75.19 94 PHE A N 1
ATOM 673 C CA . PHE A 1 94 ? -8.330 -1.417 3.697 1.00 75.19 94 PHE A CA 1
ATOM 674 C C . PHE A 1 94 ? -8.886 -0.135 4.326 1.00 75.19 94 PHE A C 1
ATOM 676 O O . PHE A 1 94 ? -9.436 -0.200 5.427 1.00 75.19 94 PHE A O 1
ATOM 683 N N . ALA A 1 95 ? -8.829 0.991 3.609 1.00 70.94 95 ALA A N 1
ATOM 684 C CA . ALA A 1 95 ? -9.512 2.227 3.987 1.00 70.94 95 ALA A CA 1
ATOM 685 C C . ALA A 1 95 ? -11.023 1.962 4.186 1.00 70.94 95 ALA A C 1
ATOM 687 O O . ALA A 1 95 ? -11.572 2.105 5.281 1.00 70.94 95 ALA A O 1
ATOM 688 N N . ALA A 1 96 ? -11.678 1.383 3.173 1.00 63.81 96 ALA A N 1
ATOM 689 C CA . ALA A 1 96 ? -13.108 1.066 3.222 1.00 63.81 96 ALA A CA 1
ATOM 690 C C . ALA A 1 96 ? -13.493 0.007 4.285 1.00 63.81 96 ALA A C 1
ATOM 692 O O . ALA A 1 96 ? -14.629 -0.016 4.767 1.00 63.81 96 ALA A O 1
ATOM 693 N N . GLY A 1 97 ? -12.569 -0.892 4.641 1.00 60.88 97 GLY A N 1
ATOM 694 C CA . GLY A 1 97 ? -12.785 -2.048 5.514 1.00 60.88 97 GLY A CA 1
ATOM 695 C C . GLY A 1 97 ? -12.295 -1.899 6.956 1.00 60.88 97 GLY A C 1
ATOM 696 O O . GLY A 1 97 ? -12.465 -2.841 7.730 1.00 60.88 97 GLY A O 1
ATOM 697 N N . ALA A 1 98 ? -11.734 -0.751 7.350 1.00 60.81 98 ALA A N 1
ATOM 698 C CA . ALA A 1 98 ? -11.041 -0.557 8.632 1.00 60.81 98 ALA A CA 1
ATOM 699 C C . ALA A 1 98 ? -11.900 -0.813 9.893 1.00 60.81 98 ALA A C 1
ATOM 701 O O . ALA A 1 98 ? -11.382 -0.942 11.002 1.00 60.81 98 ALA A O 1
ATOM 702 N N . SER A 1 99 ? -13.222 -0.912 9.750 1.00 64.56 99 SER A N 1
ATOM 703 C CA . SER A 1 99 ? -14.132 -1.241 10.855 1.00 64.56 99 SER A CA 1
ATOM 704 C C . SER A 1 99 ? -14.243 -2.749 11.139 1.00 64.56 99 SER A C 1
ATOM 706 O O . SER A 1 99 ? -14.670 -3.123 12.233 1.00 64.56 99 SER A O 1
ATOM 708 N N . ASP A 1 100 ? -13.844 -3.614 10.197 1.00 69.44 100 ASP A N 1
ATOM 709 C CA . ASP A 1 100 ? -13.942 -5.072 10.314 1.00 69.44 100 ASP A CA 1
ATOM 710 C C . ASP A 1 100 ? -12.582 -5.715 10.661 1.00 69.44 100 ASP A C 1
ATOM 712 O O . ASP A 1 100 ? -11.622 -5.607 9.897 1.00 69.44 100 ASP A O 1
ATOM 716 N N . PRO A 1 101 ? -12.460 -6.418 11.800 1.00 63.31 101 PRO A N 1
ATOM 717 C CA . PRO A 1 101 ? -11.181 -6.949 12.260 1.00 63.31 101 PRO A CA 1
ATOM 718 C C . PRO A 1 101 ? -10.618 -8.089 11.399 1.00 63.31 101 PRO A C 1
ATOM 720 O O . PRO A 1 101 ? -9.407 -8.292 11.429 1.00 63.31 101 PRO A O 1
ATOM 723 N N . ALA A 1 102 ? -11.447 -8.833 10.661 1.00 71.00 102 ALA A N 1
ATOM 724 C CA . ALA A 1 102 ? -10.967 -9.886 9.767 1.00 71.00 102 ALA A CA 1
ATOM 725 C C . ALA A 1 102 ? -10.402 -9.281 8.477 1.00 71.00 102 ALA A C 1
ATOM 727 O O . ALA A 1 102 ? -9.327 -9.682 8.036 1.00 71.00 102 ALA A O 1
ATOM 728 N N . LYS A 1 103 ? -11.063 -8.249 7.934 1.00 71.62 103 LYS A N 1
ATOM 729 C CA . LYS A 1 103 ? -10.546 -7.480 6.790 1.00 71.62 103 LYS A CA 1
ATOM 730 C C . LYS A 1 103 ? -9.242 -6.760 7.114 1.00 71.62 103 LYS A C 1
ATOM 732 O O . LYS A 1 103 ? -8.368 -6.668 6.264 1.00 71.62 103 LYS A O 1
ATOM 737 N N . VAL A 1 104 ? -9.100 -6.282 8.350 1.00 67.06 104 VAL A N 1
ATOM 738 C CA . VAL A 1 104 ? -7.863 -5.646 8.817 1.00 67.06 104 VAL A CA 1
ATOM 739 C C . VAL A 1 104 ? -6.696 -6.628 8.823 1.00 67.06 104 VAL A C 1
ATOM 741 O O . VAL A 1 104 ? -5.609 -6.278 8.381 1.00 67.06 104 VAL A O 1
ATOM 744 N N . GLN A 1 105 ? -6.915 -7.847 9.313 1.00 67.75 105 GLN A N 1
ATOM 745 C CA . GLN A 1 105 ? -5.877 -8.875 9.337 1.00 67.75 105 GLN A CA 1
ATOM 746 C C . GLN A 1 105 ? -5.476 -9.286 7.909 1.00 67.75 105 GLN A C 1
ATOM 748 O O . GLN A 1 105 ? -4.295 -9.260 7.584 1.00 67.75 105 GLN A O 1
ATOM 753 N N . ASP A 1 106 ? -6.461 -9.548 7.044 1.00 74.56 106 ASP A N 1
ATOM 754 C CA . ASP A 1 106 ? -6.242 -9.910 5.635 1.00 74.56 106 ASP A CA 1
ATOM 755 C C . ASP A 1 106 ? -5.468 -8.828 4.862 1.00 74.56 106 ASP A C 1
ATOM 757 O O . ASP A 1 106 ? -4.536 -9.134 4.119 1.00 74.56 106 ASP A O 1
ATOM 761 N N . ALA A 1 107 ? -5.789 -7.549 5.087 1.00 71.44 107 ALA A N 1
ATOM 762 C CA . ALA A 1 107 ? -5.070 -6.432 4.480 1.00 71.44 107 ALA A CA 1
ATOM 763 C C . ALA A 1 107 ? -3.610 -6.340 4.951 1.00 71.44 107 ALA A C 1
ATOM 765 O O . ALA A 1 107 ? -2.733 -6.019 4.153 1.00 71.44 107 ALA A O 1
ATOM 766 N N . VAL A 1 108 ? -3.329 -6.644 6.222 1.00 71.50 108 VAL A N 1
ATOM 767 C CA . VAL A 1 108 ? -1.955 -6.676 6.751 1.00 71.50 108 VAL A CA 1
ATOM 768 C C . VAL A 1 108 ? -1.165 -7.821 6.144 1.00 71.50 108 VAL A C 1
ATOM 770 O O . VAL A 1 108 ? -0.039 -7.599 5.707 1.00 71.50 108 VAL A O 1
ATOM 773 N N . ASP A 1 109 ? -1.747 -9.019 6.091 1.00 77.06 109 ASP A N 1
ATOM 774 C CA . ASP A 1 109 ? -1.090 -10.193 5.513 1.00 77.06 109 ASP A CA 1
ATOM 775 C C . ASP A 1 109 ? -0.768 -9.951 4.026 1.00 77.06 109 ASP A C 1
ATOM 777 O O . ASP A 1 109 ? 0.355 -10.197 3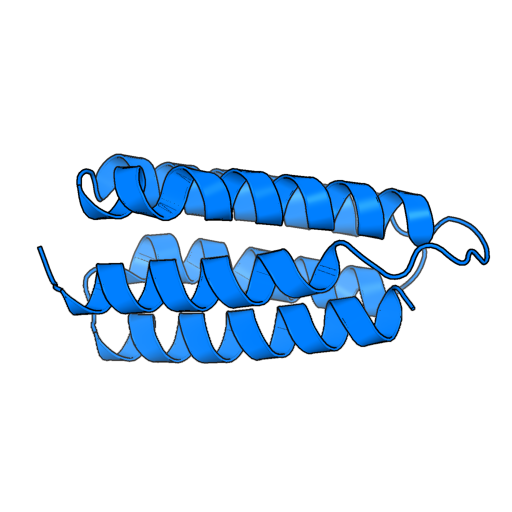.578 1.00 77.06 109 ASP A O 1
ATOM 781 N N . LYS A 1 110 ? -1.706 -9.355 3.275 1.00 79.50 110 LYS A N 1
ATOM 782 C CA . LYS A 1 110 ? -1.481 -8.925 1.885 1.00 79.50 110 LYS A CA 1
ATOM 783 C C . LYS A 1 110 ? -0.416 -7.844 1.772 1.00 79.50 110 LYS A C 1
ATOM 785 O O . LYS A 1 110 ? 0.478 -7.964 0.940 1.00 79.50 110 LYS A O 1
ATOM 790 N N . ALA A 1 111 ? -0.468 -6.807 2.608 1.00 74.50 111 ALA A N 1
ATOM 791 C CA . ALA A 1 111 ? 0.534 -5.747 2.599 1.00 74.50 111 ALA A CA 1
ATOM 792 C C . ALA A 1 111 ? 1.940 -6.308 2.862 1.00 74.50 111 ALA A C 1
ATOM 794 O O . ALA A 1 111 ? 2.883 -5.930 2.171 1.00 74.50 111 ALA A O 1
ATOM 795 N N . GLN A 1 112 ? 2.085 -7.248 3.799 1.00 75.12 112 GLN A N 1
ATOM 796 C CA . GLN A 1 112 ? 3.358 -7.914 4.082 1.00 75.12 112 GLN A CA 1
ATOM 797 C C . GLN A 1 112 ? 3.861 -8.755 2.902 1.00 75.12 112 GLN A C 1
ATOM 799 O O . GLN A 1 112 ? 5.038 -8.643 2.549 1.00 75.12 112 GLN A O 1
ATOM 804 N N . ASP A 1 113 ? 3.000 -9.555 2.261 1.00 82.44 113 ASP A N 1
ATOM 805 C CA . ASP A 1 113 ? 3.394 -10.303 1.057 1.00 82.44 113 ASP A CA 1
ATOM 806 C C . ASP A 1 113 ? 3.792 -9.361 -0.084 1.00 82.44 113 ASP A C 1
ATOM 808 O O . ASP A 1 113 ? 4.818 -9.568 -0.733 1.00 82.44 113 ASP A O 1
ATOM 812 N N . HIS A 1 114 ? 3.041 -8.280 -0.289 1.00 81.12 114 HIS A N 1
ATOM 813 C CA . HIS A 1 114 ? 3.357 -7.296 -1.311 1.00 81.12 114 HIS A CA 1
ATOM 814 C C . HIS A 1 114 ? 4.695 -6.602 -1.073 1.00 81.12 114 HIS A C 1
ATOM 816 O O . HIS A 1 114 ? 5.475 -6.464 -2.011 1.00 81.12 114 HIS A O 1
ATOM 822 N N . ILE A 1 115 ? 4.994 -6.212 0.167 1.00 74.31 115 ILE A N 1
ATOM 823 C CA . ILE A 1 115 ? 6.285 -5.621 0.535 1.00 74.31 115 ILE A CA 1
ATOM 824 C C . ILE A 1 115 ? 7.420 -6.619 0.286 1.00 74.31 115 ILE A C 1
ATOM 826 O O . ILE A 1 115 ? 8.451 -6.247 -0.273 1.00 74.31 115 ILE A O 1
ATOM 830 N N . ARG A 1 116 ? 7.228 -7.900 0.630 1.00 78.06 116 ARG A N 1
ATOM 831 C CA . ARG A 1 116 ? 8.207 -8.958 0.337 1.00 78.06 116 ARG A CA 1
ATOM 832 C C . ARG A 1 116 ? 8.460 -9.078 -1.166 1.00 78.06 116 ARG A C 1
ATOM 834 O O . ARG A 1 116 ? 9.610 -9.027 -1.591 1.00 78.06 116 ARG A O 1
ATOM 841 N N . ARG A 1 117 ? 7.396 -9.172 -1.967 1.00 80.12 117 ARG A N 1
ATOM 842 C CA . ARG A 1 117 ? 7.480 -9.258 -3.434 1.00 80.12 117 ARG A CA 1
ATOM 843 C C . ARG A 1 117 ? 8.095 -8.005 -4.051 1.00 80.12 117 ARG A C 1
ATOM 845 O O . ARG A 1 117 ? 8.825 -8.109 -5.031 1.00 80.12 117 ARG A O 1
ATOM 852 N N . LEU A 1 118 ? 7.823 -6.833 -3.478 1.00 76.56 118 LEU A N 1
ATOM 853 C CA . LEU A 1 118 ? 8.428 -5.574 -3.898 1.00 76.56 118 LEU A CA 1
ATOM 854 C C . LEU A 1 118 ? 9.931 -5.615 -3.633 1.00 76.56 118 LEU A C 1
ATOM 856 O O . LEU A 1 118 ? 10.703 -5.334 -4.540 1.00 76.56 118 LEU A O 1
ATOM 860 N N . SER A 1 119 ? 10.352 -6.062 -2.446 1.00 72.12 119 SER A N 1
ATOM 861 C CA . SER A 1 119 ? 11.769 -6.269 -2.127 1.00 72.12 119 SER A CA 1
ATOM 862 C C . SER A 1 119 ? 12.450 -7.192 -3.134 1.00 72.12 119 SER A C 1
ATOM 864 O O . SER A 1 119 ? 13.524 -6.866 -3.624 1.00 72.12 119 SER A O 1
ATOM 866 N N . GLU A 1 120 ? 11.818 -8.320 -3.470 1.00 76.12 120 GLU A N 1
ATOM 867 C CA . GLU A 1 120 ? 12.342 -9.297 -4.434 1.00 76.12 120 GLU A CA 1
ATOM 868 C C . GLU A 1 120 ? 12.459 -8.722 -5.854 1.00 76.12 120 GLU A C 1
ATOM 870 O O . GLU A 1 120 ? 13.351 -9.117 -6.595 1.00 76.12 120 GLU A O 1
ATOM 875 N N . GLN A 1 121 ? 11.574 -7.801 -6.249 1.00 72.75 121 GLN A N 1
ATOM 876 C CA . GLN A 1 121 ? 11.627 -7.156 -7.568 1.00 72.75 121 GLN A CA 1
ATOM 877 C C . GLN A 1 121 ? 12.526 -5.916 -7.629 1.00 72.75 121 GLN A C 1
ATOM 879 O O . GLN A 1 121 ? 12.860 -5.464 -8.729 1.00 72.75 121 GLN A O 1
ATOM 884 N N . CYS A 1 122 ? 12.868 -5.357 -6.470 1.00 67.88 122 CYS A N 1
ATOM 885 C CA . CYS A 1 122 ? 13.671 -4.149 -6.316 1.00 67.88 122 CYS A CA 1
ATOM 886 C C . CYS A 1 122 ? 15.127 -4.425 -5.895 1.00 67.88 122 CYS A C 1
ATOM 888 O O . CYS A 1 122 ? 15.888 -3.465 -5.785 1.00 67.88 122 CYS A O 1
ATOM 890 N N . THR A 1 123 ? 15.488 -5.696 -5.670 1.00 61.62 123 THR A N 1
ATOM 891 C CA . THR A 1 123 ? 16.863 -6.206 -5.480 1.00 61.62 123 THR A CA 1
ATOM 892 C C . THR A 1 123 ? 17.405 -6.731 -6.807 1.00 61.62 123 THR A C 1
ATOM 894 O O . THR A 1 123 ? 18.622 -6.596 -7.048 1.00 61.62 123 THR A O 1
#

Radius of gyration: 13.72 Å; chains: 1; bounding box: 36×21×38 Å

Organism: NCBI:txid1070861

Foldseek 3Di:
DDVLLLVLLQLLLVLLQVLQDDPDDDPQLQVLLNQLSVLSNVSSVCSVVCVVPVVVLLVSLQVNLVSLQVSLVSDPDPVSSVLSNQLSVLSNVCSVCVVPSVSSVVSSVSSNVSSVVSSVSND

Secondary structure (DSSP, 8-state):
--HHHHHHHHHHHHHHHHTT------TTHHHHHHHHHHHHHHHHHTHHHHTT-HHHHHHHHHHHHHHHHHHHHH---HHHHHHHHHHHHHHHHHHHHTT-HHHHHHHHHHHHHHHHHHHHHH-

Sequence (123 aa):
MNRRLAAALAAAALAMTATACGVEANGGKVTVCADVGRTLGEFAGKANEYIQNPEKFDQAAKDLSSDLAAAADRTADKSLKQLLDDMAATWNDFAAGASDPAKVQDAVDKAQDHIRRLSEQCT